Protein AF-A0A7S2NGR3-F1 (afdb_monomer_lite)

Organism: NCBI:txid1333877

Secondary structure (DSSP, 8-state):
-TTSS--BTTTEEEE-TTS-HHHHHHHHHHHHHTT--S-STT-EEEEESSHHHHHHHHHHHHHTT-GGG--EEEES--HHHHHHHHH-SSEEEEEE--HHHHHHHHHHHHHHHHHHSPPP-S-----PEEE-HHHHHHHHHHHHHHHHHTT-SS-----

pLDDT: mean 73.82, std 14.94, range [38.31, 95.31]

Sequence (159 aa):
ADEVFTRHGGHLTIISPAFAANEIAPGVRRFFESGGSFVDEEFVGLIVFNELPYVWAKTGAQEANAASKLRVVVFDTSEALVEDLASGPNVIALADPQLYMQGYFAVAMLLVQKNTGQRVQEDLNAGPKWLNQTDAQQAGAARHEACKTAGYPVCGFET

Foldseek 3Di:
DCVCFVPDDQEEGEGDPPDDLVCLLCVLLVCVVVVHFCPPPRYDAYEEEADPSLVSNCNSCVNNVNNLRAAYEYEDDDLVLLCCQQPNNHYFKYFFQQVVQVVVVVVVQVVCCVPPVDGDPDDDRRTGDMDGNVNSNVQRPPQVVVCVVVVHPDGGDDD

Structure (mmCIF, N/CA/C/O backbone):
data_AF-A0A7S2NGR3-F1
#
_entry.id   AF-A0A7S2NGR3-F1
#
loop_
_atom_site.group_PDB
_atom_site.id
_atom_site.type_symbol
_atom_site.label_atom_id
_atom_site.label_alt_id
_atom_site.label_comp_id
_atom_site.label_asym_id
_atom_site.label_entity_id
_atom_site.label_seq_id
_atom_site.pdbx_PDB_ins_code
_atom_site.Cartn_x
_atom_site.Cartn_y
_atom_site.Cartn_z
_atom_site.occupancy
_atom_site.B_iso_or_equiv
_atom_site.auth_seq_id
_atom_site.auth_comp_id
_atom_site.auth_asym_id
_atom_site.auth_atom_id
_atom_site.pdbx_PDB_model_num
ATOM 1 N N . ALA A 1 1 ? 17.868 -17.448 -2.520 1.00 40.88 1 ALA A N 1
ATOM 2 C CA . ALA A 1 1 ? 17.528 -16.594 -3.682 1.00 40.88 1 ALA A CA 1
ATOM 3 C C . ALA A 1 1 ? 16.208 -17.034 -4.311 1.00 40.88 1 ALA A C 1
ATOM 5 O O . ALA A 1 1 ? 15.362 -16.175 -4.513 1.00 40.88 1 ALA A O 1
ATOM 6 N N . ASP A 1 2 ? 16.003 -18.339 -4.526 1.00 39.69 2 ASP A N 1
ATOM 7 C CA . ASP A 1 2 ? 14.747 -18.895 -5.068 1.00 39.69 2 ASP A CA 1
ATOM 8 C C . ASP A 1 2 ? 13.548 -18.853 -4.098 1.00 39.69 2 ASP A C 1
ATOM 10 O O . ASP A 1 2 ? 12.413 -19.026 -4.520 1.00 39.69 2 ASP A O 1
ATOM 14 N N . GLU A 1 3 ? 13.770 -18.575 -2.809 1.00 45.88 3 GLU A N 1
ATOM 15 C CA . GLU A 1 3 ? 12.692 -18.441 -1.811 1.00 45.88 3 GLU A CA 1
ATOM 16 C C . GLU A 1 3 ? 12.097 -17.027 -1.720 1.00 45.88 3 GLU A C 1
ATOM 18 O O . GLU A 1 3 ? 10.974 -16.877 -1.247 1.00 45.88 3 GLU A O 1
ATOM 23 N N . VAL A 1 4 ? 12.810 -15.995 -2.202 1.00 48.81 4 VAL A N 1
ATOM 24 C CA . VAL A 1 4 ? 12.316 -14.596 -2.210 1.00 48.81 4 VAL A CA 1
ATOM 25 C C . VAL A 1 4 ? 11.141 -14.437 -3.175 1.00 48.81 4 VAL A C 1
ATOM 27 O O . VAL A 1 4 ? 10.297 -13.560 -3.012 1.00 48.81 4 VAL A O 1
ATOM 30 N N . PHE A 1 5 ? 11.081 -15.316 -4.175 1.00 52.44 5 PHE A N 1
ATOM 31 C CA . PHE A 1 5 ? 10.075 -15.323 -5.218 1.00 52.44 5 PHE A CA 1
ATOM 32 C C . PHE A 1 5 ? 9.495 -16.725 -5.343 1.00 52.44 5 PHE A C 1
ATOM 34 O O . PHE A 1 5 ? 9.997 -17.562 -6.091 1.00 52.44 5 PHE A O 1
ATOM 41 N N . THR A 1 6 ? 8.420 -17.000 -4.611 1.00 50.12 6 THR A N 1
ATOM 42 C CA . THR A 1 6 ? 7.702 -18.262 -4.784 1.00 50.12 6 THR A CA 1
ATOM 43 C C . THR A 1 6 ? 6.971 -18.221 -6.122 1.00 50.12 6 THR A C 1
ATOM 45 O O . THR A 1 6 ? 5.924 -17.592 -6.258 1.00 50.12 6 THR A O 1
ATOM 48 N N . ARG A 1 7 ? 7.545 -18.859 -7.146 1.00 43.19 7 ARG A N 1
ATOM 49 C CA . ARG A 1 7 ? 6.935 -18.949 -8.475 1.00 43.19 7 ARG A CA 1
ATOM 50 C C . ARG A 1 7 ? 5.816 -19.990 -8.444 1.00 43.19 7 ARG A C 1
ATOM 52 O O . ARG A 1 7 ? 6.020 -21.148 -8.799 1.00 43.19 7 ARG A O 1
ATOM 59 N N . HIS A 1 8 ? 4.626 -19.590 -8.010 1.00 46.97 8 HIS A N 1
ATOM 60 C CA . HIS A 1 8 ? 3.420 -20.376 -8.254 1.00 46.97 8 HIS A CA 1
ATOM 61 C C . HIS A 1 8 ? 3.067 -20.235 -9.732 1.00 46.97 8 HIS A C 1
ATOM 63 O O . HIS A 1 8 ? 3.024 -19.110 -10.223 1.00 46.97 8 HIS A O 1
ATOM 69 N N . GLY A 1 9 ? 2.899 -21.369 -10.426 1.00 38.47 9 GLY A N 1
ATOM 70 C CA . GLY A 1 9 ? 2.639 -21.474 -11.867 1.00 38.47 9 GLY A CA 1
ATOM 71 C C . GLY A 1 9 ? 2.106 -20.186 -12.495 1.00 38.47 9 GLY A C 1
ATOM 72 O O . GLY A 1 9 ? 0.975 -19.799 -12.236 1.00 38.47 9 GLY A O 1
ATOM 73 N N . GLY A 1 10 ? 2.968 -19.508 -13.253 1.00 38.31 10 GLY A N 1
ATOM 74 C CA . GLY A 1 10 ? 2.634 -18.373 -14.114 1.00 38.31 10 GLY A CA 1
ATOM 75 C C . GLY A 1 10 ? 2.437 -16.991 -13.481 1.00 38.31 10 GLY A C 1
ATOM 76 O O . GLY A 1 10 ? 2.757 -16.026 -14.161 1.00 38.31 10 GLY A O 1
ATOM 77 N N . HIS A 1 11 ? 1.948 -16.834 -12.245 1.00 53.94 11 HIS A N 1
ATOM 78 C CA . HIS A 1 11 ? 1.054 -15.676 -12.057 1.00 53.94 11 HIS A CA 1
ATOM 79 C C . HIS A 1 11 ? 1.253 -14.746 -10.858 1.00 53.94 11 HIS A C 1
ATOM 81 O O . HIS A 1 11 ? 0.652 -13.684 -10.891 1.00 53.94 11 HIS A O 1
ATOM 87 N N . LEU A 1 12 ? 2.045 -15.037 -9.823 1.00 47.91 12 LEU A N 1
ATOM 88 C CA . LEU A 1 12 ? 2.134 -14.117 -8.677 1.00 47.91 12 LEU A CA 1
ATOM 89 C C . LEU A 1 12 ? 3.456 -14.247 -7.931 1.00 47.91 12 LEU A C 1
ATOM 91 O O . LEU A 1 12 ? 3.834 -15.343 -7.519 1.00 47.91 12 LEU A O 1
ATOM 95 N N . THR A 1 13 ? 4.113 -13.113 -7.704 1.00 60.62 13 THR A N 1
ATOM 96 C CA . THR A 1 13 ? 5.328 -13.033 -6.896 1.00 60.62 13 THR A CA 1
ATOM 97 C C . THR A 1 13 ? 5.024 -12.260 -5.617 1.00 60.62 13 THR A C 1
ATOM 99 O O . THR A 1 13 ? 4.687 -11.078 -5.659 1.00 60.62 13 THR A O 1
ATOM 102 N N . ILE A 1 14 ? 5.139 -12.928 -4.472 1.00 56.44 14 ILE A N 1
ATOM 103 C CA . ILE A 1 14 ? 4.936 -12.323 -3.153 1.00 56.44 14 ILE A CA 1
ATOM 104 C C . ILE A 1 14 ? 6.308 -12.068 -2.534 1.00 56.44 14 ILE A C 1
ATOM 106 O O . ILE A 1 14 ? 7.072 -13.012 -2.345 1.00 56.44 14 ILE A O 1
ATOM 110 N N . ILE A 1 15 ? 6.608 -10.817 -2.182 1.00 62.16 15 ILE A N 1
ATOM 111 C CA . ILE A 1 15 ? 7.786 -10.505 -1.367 1.00 62.16 15 ILE A CA 1
ATOM 112 C C . ILE A 1 15 ? 7.344 -10.426 0.084 1.00 62.16 15 ILE A C 1
ATOM 114 O O . ILE A 1 15 ? 6.689 -9.469 0.494 1.00 62.16 15 ILE A O 1
ATOM 118 N N . SER A 1 16 ? 7.712 -11.439 0.865 1.00 55.97 16 SER A N 1
ATOM 119 C CA . SER A 1 16 ? 7.491 -11.442 2.310 1.00 55.97 16 SER A CA 1
ATOM 120 C C . SER A 1 16 ? 8.273 -10.306 2.991 1.00 55.97 16 SER A C 1
ATOM 122 O O . SER A 1 16 ? 9.434 -10.073 2.643 1.00 55.97 16 SER A O 1
ATOM 124 N N . PRO A 1 17 ? 7.706 -9.650 4.020 1.00 55.28 17 PRO A N 1
ATOM 125 C CA . PRO A 1 17 ? 8.410 -8.651 4.824 1.00 55.28 17 PRO A CA 1
ATOM 126 C C . PRO A 1 17 ? 9.538 -9.267 5.669 1.00 55.28 17 PRO A C 1
ATOM 128 O O . PRO A 1 17 ? 10.309 -8.538 6.285 1.00 55.28 17 PRO A O 1
ATOM 131 N N . ALA A 1 18 ? 9.652 -10.601 5.704 1.00 57.22 18 ALA A N 1
ATOM 132 C CA . ALA A 1 18 ? 10.764 -11.304 6.338 1.00 57.22 18 ALA A CA 1
ATOM 133 C C . ALA A 1 18 ? 12.093 -11.157 5.572 1.00 57.22 18 ALA A C 1
ATOM 135 O O . ALA A 1 18 ? 13.146 -11.463 6.131 1.00 57.22 18 ALA A O 1
ATOM 136 N N . PHE A 1 19 ? 12.063 -10.702 4.315 1.00 62.28 19 PHE A N 1
ATOM 137 C CA . PHE A 1 19 ? 13.271 -10.507 3.520 1.00 62.28 19 PHE A CA 1
ATOM 138 C C . PHE A 1 19 ? 13.865 -9.118 3.758 1.00 62.28 19 PHE A C 1
ATOM 140 O O . PHE A 1 19 ? 13.177 -8.100 3.707 1.00 62.28 19 PHE A O 1
ATOM 147 N N . ALA A 1 20 ? 15.169 -9.077 4.013 1.00 64.31 20 ALA A N 1
ATOM 148 C CA . ALA A 1 20 ? 15.899 -7.836 4.218 1.00 64.31 20 ALA A CA 1
ATOM 149 C C . ALA A 1 20 ? 16.264 -7.152 2.881 1.00 64.31 20 ALA A C 1
ATOM 151 O O . ALA A 1 20 ? 16.238 -7.754 1.802 1.00 64.31 20 ALA A O 1
ATOM 152 N N . ALA A 1 21 ? 16.636 -5.869 2.954 1.00 63.69 21 ALA A N 1
ATOM 153 C CA . ALA A 1 21 ? 16.981 -5.031 1.797 1.00 63.69 21 ALA A CA 1
ATOM 154 C C . ALA A 1 21 ? 18.030 -5.656 0.866 1.00 63.69 21 ALA A C 1
ATOM 156 O O . ALA A 1 21 ? 17.954 -5.528 -0.357 1.00 63.69 21 ALA A O 1
ATOM 157 N N . ASN A 1 22 ? 19.000 -6.356 1.459 1.00 73.56 22 ASN A N 1
ATOM 158 C CA . ASN A 1 22 ? 20.092 -7.045 0.775 1.00 73.56 22 ASN A CA 1
ATOM 159 C C . ASN A 1 22 ? 19.632 -8.245 -0.071 1.00 73.56 22 ASN A C 1
ATOM 161 O O . ASN A 1 22 ? 20.443 -8.808 -0.804 1.00 73.56 22 ASN A O 1
ATOM 165 N N . GLU A 1 23 ? 18.359 -8.630 -0.001 1.00 78.44 23 GLU A N 1
ATOM 166 C CA . GLU A 1 23 ? 17.799 -9.754 -0.752 1.00 78.44 23 GLU A CA 1
ATOM 167 C C . GLU A 1 23 ? 16.783 -9.301 -1.804 1.00 78.44 23 GLU A C 1
ATOM 169 O O . GLU A 1 23 ? 16.805 -9.803 -2.932 1.00 78.44 23 GLU A O 1
ATOM 174 N N . ILE A 1 24 ? 15.953 -8.305 -1.474 1.00 77.19 24 ILE A N 1
ATOM 175 C CA . ILE A 1 24 ? 14.853 -7.845 -2.331 1.00 77.19 24 ILE A CA 1
ATOM 176 C C . ILE A 1 24 ? 15.355 -7.087 -3.561 1.00 77.19 24 ILE A C 1
ATOM 178 O O . ILE A 1 24 ? 15.051 -7.493 -4.683 1.00 77.19 24 ILE A O 1
ATOM 182 N N . ALA A 1 25 ? 16.152 -6.027 -3.387 1.00 81.75 25 ALA A N 1
ATOM 183 C CA . ALA A 1 25 ? 16.617 -5.231 -4.527 1.00 81.75 25 ALA A CA 1
ATOM 184 C C . ALA A 1 25 ? 17.472 -6.065 -5.508 1.00 81.75 25 ALA A C 1
ATOM 186 O O . ALA A 1 25 ? 17.152 -6.086 -6.701 1.00 81.75 25 ALA A O 1
ATOM 187 N N . PRO A 1 26 ? 18.469 -6.859 -5.053 1.00 82.75 26 PRO A N 1
ATOM 188 C CA . PRO A 1 26 ? 19.220 -7.737 -5.951 1.00 82.75 26 PRO A CA 1
ATOM 189 C C . PRO A 1 26 ? 18.358 -8.831 -6.590 1.00 82.75 26 PRO A C 1
ATOM 191 O O . PRO A 1 26 ? 18.627 -9.247 -7.716 1.00 82.75 26 PRO A O 1
ATOM 194 N N . GLY A 1 27 ? 17.335 -9.320 -5.882 1.00 79.94 27 GLY A N 1
ATOM 195 C CA . GLY A 1 27 ? 16.371 -10.276 -6.417 1.00 79.94 27 GLY A CA 1
ATOM 196 C C . GLY A 1 27 ? 15.577 -9.695 -7.585 1.00 79.94 27 GLY A C 1
ATOM 197 O O . GLY A 1 27 ? 15.556 -10.290 -8.663 1.00 79.94 27 GLY A O 1
ATOM 198 N N . VAL A 1 28 ? 14.970 -8.523 -7.386 1.00 78.75 28 VAL A N 1
ATOM 199 C CA . VAL A 1 28 ? 14.161 -7.854 -8.414 1.00 78.75 28 VAL A CA 1
ATOM 200 C C . VAL A 1 28 ? 15.024 -7.464 -9.609 1.00 78.75 28 VAL A C 1
ATOM 202 O O . VAL A 1 28 ? 14.610 -7.666 -10.750 1.00 78.75 28 VAL A O 1
ATOM 205 N N . ARG A 1 29 ? 16.257 -7.000 -9.371 1.00 82.38 29 ARG A N 1
ATOM 206 C CA . ARG A 1 29 ? 17.206 -6.717 -10.449 1.00 82.38 29 ARG A CA 1
ATOM 207 C C . ARG A 1 29 ? 17.461 -7.950 -11.316 1.00 82.38 29 ARG A C 1
ATOM 209 O O . ARG A 1 29 ? 17.250 -7.895 -12.524 1.00 82.38 29 ARG A O 1
ATOM 216 N N . ARG A 1 30 ? 17.839 -9.081 -10.702 1.00 80.06 30 ARG A N 1
ATOM 217 C CA . ARG A 1 30 ? 18.102 -10.339 -11.425 1.00 80.06 30 ARG A CA 1
ATOM 218 C C . ARG A 1 30 ? 16.888 -10.831 -12.211 1.00 80.06 30 ARG A C 1
ATOM 220 O O . ARG A 1 30 ? 17.054 -11.328 -13.321 1.00 80.06 30 ARG A O 1
ATOM 227 N N . PHE A 1 31 ? 15.680 -10.691 -11.658 1.00 79.06 31 PHE A N 1
ATOM 228 C CA . PHE A 1 31 ? 14.443 -11.046 -12.357 1.00 79.06 31 PHE A CA 1
ATOM 229 C C . PHE A 1 31 ? 14.329 -10.296 -13.690 1.00 79.06 31 PHE A C 1
ATOM 231 O O . PHE A 1 31 ? 14.174 -10.921 -14.740 1.00 79.06 31 PHE A O 1
ATOM 238 N N . PHE A 1 32 ? 14.487 -8.973 -13.671 1.00 79.19 32 PHE A N 1
ATOM 239 C CA . PHE A 1 32 ? 14.413 -8.163 -14.885 1.00 79.19 32 PHE A CA 1
ATOM 240 C C . PHE A 1 32 ? 15.604 -8.374 -15.831 1.00 79.19 32 PHE A C 1
ATOM 242 O O . PHE A 1 32 ? 15.399 -8.463 -17.040 1.00 79.19 32 PHE A O 1
ATOM 249 N N . GLU A 1 33 ? 16.827 -8.522 -15.311 1.00 79.94 33 GLU A N 1
ATOM 250 C CA . GLU A 1 33 ? 18.022 -8.84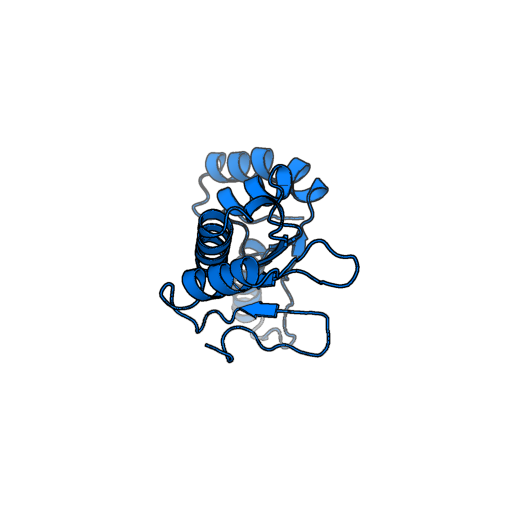4 -16.113 1.00 79.94 33 GLU A CA 1
ATOM 251 C C . GLU A 1 33 ? 17.880 -10.188 -16.848 1.00 79.94 33 GLU A C 1
ATOM 253 O O . GLU A 1 33 ? 18.393 -10.346 -17.954 1.00 79.94 33 GLU A O 1
ATOM 258 N N . SER A 1 34 ? 17.135 -11.142 -16.276 1.00 77.62 34 SER A N 1
ATOM 259 C CA . SER A 1 34 ? 16.830 -12.435 -16.907 1.00 77.62 34 SER A CA 1
ATOM 260 C C . SER A 1 34 ? 15.733 -12.379 -17.982 1.00 77.62 34 SER A C 1
ATOM 262 O O . SER A 1 34 ? 15.348 -13.415 -18.521 1.00 77.62 34 SER A O 1
ATOM 264 N N . GLY A 1 35 ? 15.224 -11.184 -18.304 1.00 73.31 35 GLY A N 1
ATOM 265 C CA . GLY A 1 35 ? 14.128 -10.991 -19.255 1.00 73.31 35 GLY A CA 1
ATOM 266 C C . GLY A 1 35 ? 12.733 -11.083 -18.632 1.00 73.31 35 GLY A C 1
ATOM 267 O O . GLY A 1 35 ? 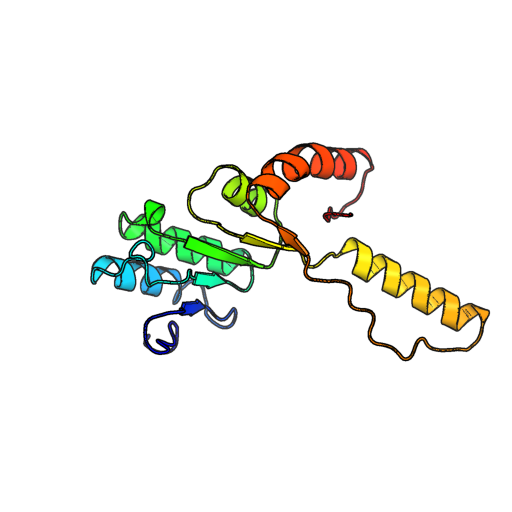11.750 -11.128 -19.367 1.00 73.31 35 GLY A O 1
ATOM 268 N N . GLY A 1 36 ? 12.627 -11.093 -17.299 1.00 70.62 36 GLY A N 1
ATOM 269 C CA . GLY A 1 36 ? 11.346 -11.024 -16.603 1.00 70.62 36 GLY A CA 1
ATOM 270 C C . GLY A 1 36 ? 10.566 -9.757 -16.967 1.00 70.62 36 GLY A C 1
ATOM 271 O O . GLY A 1 36 ? 11.132 -8.677 -17.152 1.00 70.62 36 GLY A O 1
ATOM 272 N N . SER A 1 37 ? 9.249 -9.884 -17.069 1.00 65.25 37 SER A N 1
ATOM 273 C CA . SER A 1 37 ? 8.325 -8.789 -17.358 1.00 65.25 37 SER A CA 1
ATOM 274 C C . SER A 1 37 ? 7.094 -8.948 -16.477 1.00 65.25 37 SER A C 1
ATOM 276 O O . SER A 1 37 ? 6.590 -10.059 -16.338 1.00 65.25 37 SER A O 1
ATOM 278 N N . PHE A 1 38 ? 6.607 -7.844 -15.902 1.00 63.72 38 PHE A N 1
ATOM 279 C CA . PHE A 1 38 ? 5.290 -7.802 -15.251 1.00 63.72 38 PHE A CA 1
ATOM 280 C C . PHE A 1 38 ? 4.221 -7.154 -16.154 1.00 63.72 38 PHE A C 1
ATOM 282 O O . PHE A 1 38 ? 3.199 -6.689 -15.662 1.00 63.72 38 PHE A O 1
ATOM 289 N N . VAL A 1 39 ? 4.499 -7.028 -17.460 1.00 54.38 39 VAL A N 1
ATOM 290 C CA . VAL A 1 39 ? 3.672 -6.279 -18.431 1.00 54.38 39 VAL A CA 1
ATOM 291 C C . VAL A 1 39 ? 3.010 -7.195 -19.466 1.00 54.38 39 VAL A C 1
ATOM 293 O O . VAL A 1 39 ? 2.077 -6.767 -20.137 1.00 54.38 39 VAL A O 1
ATOM 296 N N . ASP A 1 40 ? 3.454 -8.447 -19.587 1.00 48.16 40 ASP A N 1
ATOM 297 C CA . ASP A 1 40 ? 2.774 -9.424 -20.440 1.00 48.16 40 ASP A CA 1
ATOM 298 C C . ASP A 1 40 ? 1.487 -9.882 -19.739 1.00 48.16 40 ASP A C 1
ATOM 300 O O . ASP A 1 40 ? 1.499 -10.062 -18.520 1.00 48.16 40 ASP A O 1
ATOM 304 N N . GLU A 1 41 ? 0.394 -10.039 -20.498 1.00 43.25 41 GLU A N 1
ATOM 305 C CA . GLU A 1 41 ? -1.016 -10.201 -20.060 1.00 43.25 41 GLU A CA 1
ATOM 306 C C . GLU A 1 41 ? -1.285 -11.325 -19.035 1.00 43.25 41 GLU A C 1
ATOM 308 O O . GLU A 1 41 ? -2.401 -11.480 -18.541 1.00 43.25 41 GLU A O 1
ATOM 313 N N . GLU A 1 42 ? -0.260 -12.088 -18.675 1.00 42.88 42 GLU A N 1
ATOM 314 C CA . GLU A 1 42 ? -0.300 -13.184 -17.723 1.00 42.88 42 GLU A CA 1
ATOM 315 C C . GLU A 1 42 ? 0.379 -12.872 -16.379 1.00 42.88 42 GLU A C 1
ATOM 317 O O . GLU A 1 42 ? 0.185 -13.626 -15.435 1.00 42.88 42 GLU A O 1
ATOM 322 N N . PHE A 1 43 ? 1.139 -11.790 -16.198 1.00 45.62 43 PHE A N 1
ATOM 323 C CA . PHE A 1 43 ? 1.826 -11.565 -14.917 1.00 45.62 43 PHE A CA 1
ATOM 324 C C . PHE A 1 43 ? 1.032 -10.642 -13.979 1.00 45.62 43 PHE A C 1
ATOM 326 O O . PHE A 1 43 ? 0.923 -9.438 -14.208 1.00 45.62 43 PHE A O 1
ATOM 333 N N . VAL A 1 44 ? 0.504 -11.195 -12.880 1.00 49.31 44 VAL A N 1
ATOM 334 C CA . VAL A 1 44 ? -0.142 -10.414 -11.815 1.00 49.31 44 VAL A CA 1
ATOM 335 C C . VAL A 1 44 ? 0.955 -9.882 -10.889 1.00 49.31 44 VAL A C 1
ATOM 337 O O . VAL A 1 44 ? 1.888 -10.599 -10.531 1.00 49.31 44 VAL A O 1
ATOM 340 N N . GLY A 1 45 ? 0.891 -8.584 -10.594 1.00 57.88 45 GLY A N 1
ATOM 341 C CA . GLY A 1 45 ? 1.965 -7.791 -9.995 1.00 57.88 45 GLY A CA 1
ATOM 342 C C . GLY A 1 45 ? 2.573 -8.312 -8.686 1.00 57.88 45 GLY A C 1
ATOM 343 O O . GLY A 1 45 ? 2.116 -9.259 -8.056 1.00 57.88 45 GLY A O 1
ATOM 344 N N . LEU A 1 46 ? 3.640 -7.644 -8.260 1.00 66.06 46 LEU A N 1
ATOM 345 C CA . LEU A 1 46 ? 4.331 -7.914 -7.004 1.00 66.06 46 LEU A CA 1
ATOM 346 C C . LEU A 1 46 ? 3.443 -7.517 -5.816 1.00 66.06 46 LEU A C 1
ATOM 348 O O . LEU A 1 46 ? 3.095 -6.342 -5.691 1.00 66.06 46 LEU A O 1
ATOM 352 N N . ILE A 1 47 ? 3.101 -8.450 -4.925 1.00 63.91 47 ILE A N 1
ATOM 353 C CA . ILE A 1 47 ? 2.459 -8.089 -3.650 1.00 63.91 47 ILE A CA 1
ATOM 354 C C . ILE A 1 47 ? 3.546 -7.820 -2.621 1.00 63.91 47 ILE A C 1
ATOM 356 O O . ILE A 1 47 ? 4.417 -8.662 -2.379 1.00 63.91 47 ILE A O 1
ATOM 360 N N . VAL A 1 48 ? 3.471 -6.641 -2.016 1.00 67.50 48 VAL A N 1
ATOM 361 C CA . VAL A 1 48 ? 4.462 -6.131 -1.084 1.00 67.50 48 VAL A CA 1
ATOM 362 C C . VAL A 1 48 ? 3.772 -5.707 0.210 1.00 67.50 48 VAL A C 1
ATOM 364 O O . VAL A 1 48 ? 2.901 -4.844 0.207 1.00 67.50 48 VAL A O 1
ATOM 367 N N . PHE A 1 49 ? 4.144 -6.327 1.329 1.00 66.19 49 PHE A N 1
ATOM 368 C CA . PHE A 1 49 ? 3.416 -6.201 2.600 1.00 66.19 49 PHE A CA 1
ATOM 369 C C . PHE A 1 49 ? 3.601 -4.871 3.345 1.00 66.19 49 PHE A C 1
ATOM 371 O O . PHE A 1 49 ? 2.982 -4.699 4.390 1.00 66.19 49 PHE A O 1
ATOM 378 N N . ASN A 1 50 ? 4.451 -3.965 2.860 1.00 74.06 50 ASN A N 1
ATOM 379 C CA . ASN A 1 50 ? 4.702 -2.649 3.452 1.00 74.06 50 ASN A CA 1
ATOM 380 C C . ASN A 1 50 ? 5.573 -1.777 2.529 1.00 74.06 50 ASN A C 1
ATOM 382 O O . ASN A 1 50 ? 6.135 -2.241 1.532 1.00 74.06 50 ASN A O 1
ATOM 386 N N . GLU A 1 51 ? 5.717 -0.501 2.887 1.00 80.00 51 GLU A N 1
ATOM 387 C CA . GLU A 1 51 ? 6.442 0.503 2.097 1.00 80.00 51 GLU A CA 1
ATOM 388 C C . GLU A 1 51 ? 7.925 0.160 1.847 1.00 80.00 51 GLU A C 1
ATOM 390 O O . GLU A 1 51 ? 8.425 0.326 0.733 1.00 80.00 51 GLU A O 1
ATOM 395 N N . LEU A 1 52 ? 8.647 -0.350 2.852 1.00 82.81 52 LEU A N 1
ATOM 396 C CA . LEU A 1 52 ? 10.099 -0.576 2.755 1.00 82.81 52 LEU A CA 1
ATOM 397 C C . LEU A 1 52 ? 10.494 -1.598 1.665 1.00 82.81 52 LEU A C 1
ATOM 399 O O . LEU A 1 52 ? 11.313 -1.268 0.804 1.00 82.81 52 LEU A O 1
ATOM 403 N N . PRO A 1 53 ? 9.911 -2.807 1.619 1.00 83.19 53 PRO A N 1
ATOM 404 C CA . PRO A 1 53 ? 10.118 -3.739 0.518 1.00 83.19 53 PRO A CA 1
ATOM 405 C C . PRO A 1 53 ? 9.699 -3.194 -0.849 1.00 83.19 53 PRO A C 1
ATOM 407 O O . PRO A 1 53 ? 10.301 -3.582 -1.851 1.00 83.19 53 PRO A O 1
ATOM 410 N N . TYR A 1 54 ? 8.7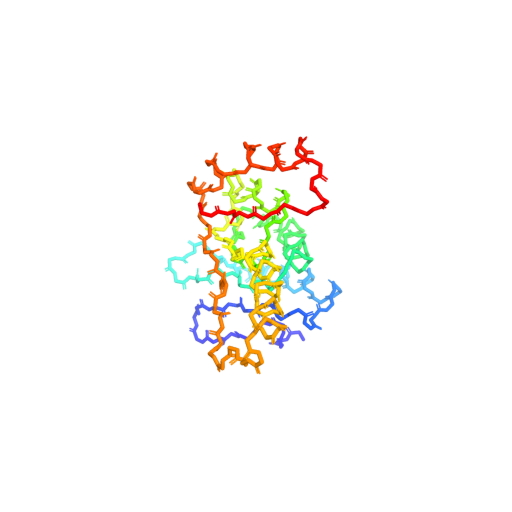34 -2.269 -0.919 1.00 85.56 54 TYR A N 1
ATOM 411 C CA . TYR A 1 54 ? 8.361 -1.633 -2.185 1.00 85.56 54 TYR A CA 1
ATOM 412 C C . TYR A 1 54 ? 9.481 -0.711 -2.663 1.00 85.56 54 TYR A C 1
ATOM 414 O O . TYR A 1 54 ? 9.876 -0.789 -3.827 1.00 85.56 54 TYR A O 1
ATOM 422 N N . VAL A 1 55 ? 10.047 0.097 -1.760 1.00 86.81 55 VAL A N 1
ATOM 423 C CA . VAL A 1 55 ? 11.207 0.944 -2.063 1.00 86.81 55 VAL A CA 1
ATOM 424 C C . VAL A 1 55 ? 12.346 0.092 -2.619 1.00 86.81 55 VAL A C 1
ATOM 426 O O . VAL A 1 55 ? 12.893 0.413 -3.672 1.00 86.81 55 VAL A O 1
ATOM 429 N N . TRP A 1 56 ? 12.658 -1.040 -1.987 1.00 86.12 56 TRP A N 1
ATOM 430 C CA . TRP A 1 56 ? 13.725 -1.930 -2.457 1.00 86.12 56 TRP A CA 1
ATOM 431 C C . TRP A 1 56 ? 13.398 -2.609 -3.790 1.00 86.12 56 TRP A C 1
ATOM 433 O O . TRP A 1 56 ? 14.277 -2.739 -4.643 1.00 86.12 56 TRP A O 1
ATOM 443 N N . ALA A 1 57 ? 12.145 -3.008 -4.013 1.00 84.38 57 ALA A N 1
ATOM 444 C CA . ALA A 1 57 ? 11.715 -3.549 -5.298 1.00 84.38 57 ALA A CA 1
ATOM 445 C C . ALA A 1 57 ? 11.838 -2.504 -6.417 1.00 84.38 57 ALA A C 1
ATOM 447 O O . ALA A 1 57 ? 12.348 -2.807 -7.498 1.00 84.38 57 ALA A O 1
ATOM 448 N N . LYS A 1 58 ? 11.447 -1.253 -6.145 1.00 86.75 58 LYS A N 1
ATOM 449 C CA . LYS A 1 58 ? 11.618 -0.123 -7.064 1.00 86.75 58 LYS A CA 1
ATOM 450 C C . LYS A 1 58 ? 13.093 0.136 -7.356 1.00 86.75 58 LYS A C 1
ATOM 452 O O . LYS A 1 58 ? 13.439 0.271 -8.527 1.00 86.75 58 LYS A O 1
ATOM 457 N N . THR A 1 59 ? 13.966 0.106 -6.346 1.00 88.75 59 THR A N 1
ATOM 458 C CA . THR A 1 59 ? 15.424 0.206 -6.532 1.00 88.75 59 THR A CA 1
ATOM 459 C C . THR A 1 59 ? 15.954 -0.900 -7.444 1.00 88.75 59 THR A C 1
ATOM 461 O O . THR A 1 59 ? 16.614 -0.602 -8.434 1.00 88.75 59 THR A O 1
ATOM 464 N N . GLY A 1 60 ? 15.617 -2.167 -7.185 1.00 85.31 60 GLY A N 1
ATOM 465 C CA . GLY A 1 60 ? 16.054 -3.282 -8.033 1.00 85.31 60 GLY A CA 1
ATOM 466 C C . GLY A 1 60 ? 15.565 -3.162 -9.481 1.00 85.31 60 GLY A C 1
ATOM 467 O O . GLY A 1 60 ? 16.313 -3.430 -10.422 1.00 85.31 60 GLY A O 1
ATOM 468 N N . ALA A 1 61 ? 14.328 -2.698 -9.679 1.00 85.56 61 ALA A N 1
ATOM 469 C CA . ALA A 1 61 ? 13.777 -2.440 -11.007 1.00 85.56 61 ALA A CA 1
ATOM 470 C C . ALA A 1 61 ? 14.488 -1.275 -11.718 1.00 85.56 61 ALA A C 1
ATOM 472 O O . ALA A 1 61 ? 14.732 -1.344 -12.922 1.00 85.56 61 ALA A O 1
ATOM 473 N N . GLN A 1 62 ? 14.833 -0.209 -10.991 1.00 89.44 62 GLN A N 1
ATOM 474 C CA . GLN A 1 62 ? 15.599 0.926 -11.512 1.00 89.44 62 GLN A CA 1
ATOM 475 C C . GLN A 1 62 ? 17.016 0.511 -11.917 1.00 89.44 62 GLN A C 1
ATOM 477 O O . GLN A 1 62 ? 17.441 0.847 -13.019 1.00 89.44 62 GLN A O 1
ATOM 482 N N . GLU A 1 63 ? 17.711 -0.270 -11.084 1.00 89.81 63 GLU A N 1
ATOM 483 C CA . GLU A 1 63 ? 19.043 -0.808 -11.398 1.00 89.81 63 GLU A CA 1
ATOM 484 C C . GLU A 1 63 ? 19.038 -1.671 -12.672 1.00 89.81 63 GLU A C 1
ATOM 486 O O . GLU A 1 63 ? 20.011 -1.664 -13.422 1.00 89.81 63 GLU A O 1
ATOM 491 N N . ALA A 1 64 ? 17.929 -2.360 -12.957 1.00 84.31 64 ALA A N 1
ATOM 492 C CA . ALA A 1 64 ? 17.738 -3.141 -14.181 1.00 84.31 64 ALA A CA 1
ATOM 493 C C . ALA A 1 64 ? 17.212 -2.328 -15.385 1.00 84.31 64 ALA A C 1
ATOM 495 O O . ALA A 1 64 ? 16.880 -2.914 -16.415 1.00 84.31 64 ALA A O 1
ATOM 496 N N . ASN A 1 65 ? 17.077 -0.999 -15.278 1.00 89.00 65 ASN A N 1
ATOM 497 C CA . ASN A 1 65 ? 16.411 -0.144 -16.277 1.00 89.00 65 ASN A CA 1
ATOM 498 C C . ASN A 1 65 ? 14.984 -0.613 -16.640 1.00 89.00 65 ASN A C 1
ATOM 500 O O . ASN A 1 65 ? 14.504 -0.422 -17.757 1.00 89.00 65 ASN A O 1
ATOM 504 N N . ALA A 1 66 ? 14.291 -1.232 -15.685 1.00 84.31 66 ALA A N 1
ATOM 505 C CA . ALA A 1 66 ? 12.980 -1.849 -15.852 1.00 84.31 66 ALA A CA 1
ATOM 506 C C . ALA A 1 66 ? 11.919 -1.249 -14.918 1.00 84.31 66 ALA A C 1
ATOM 508 O O . ALA A 1 66 ? 10.845 -1.825 -14.751 1.00 84.31 66 ALA A O 1
ATOM 509 N N . ALA A 1 67 ? 12.181 -0.074 -14.333 1.00 84.25 67 ALA A N 1
ATOM 510 C CA . ALA A 1 67 ? 11.245 0.602 -13.439 1.00 84.25 67 ALA A CA 1
ATOM 511 C C . ALA A 1 67 ? 9.850 0.734 -14.065 1.00 84.25 67 ALA A C 1
ATOM 513 O O . ALA A 1 67 ? 8.873 0.380 -13.429 1.00 84.25 67 ALA A O 1
ATOM 514 N N . SER A 1 68 ? 9.724 1.122 -15.337 1.00 82.75 68 SER A N 1
ATOM 515 C CA . SER A 1 68 ? 8.421 1.248 -16.017 1.00 82.75 68 SER A CA 1
ATOM 516 C C . SER A 1 68 ? 7.638 -0.063 -16.163 1.00 82.75 68 SER A C 1
ATOM 518 O O . SER A 1 68 ? 6.437 -0.025 -16.435 1.00 82.75 68 SER A O 1
ATOM 520 N N . LYS A 1 69 ? 8.294 -1.213 -15.975 1.00 78.75 69 LYS A N 1
ATOM 521 C CA . LYS A 1 69 ? 7.701 -2.552 -16.045 1.00 78.75 69 LYS A CA 1
ATOM 522 C C . LYS A 1 69 ? 7.278 -3.090 -14.685 1.00 78.75 69 LYS A C 1
ATOM 524 O O . LYS A 1 69 ? 6.644 -4.132 -14.641 1.00 78.75 69 LYS A O 1
ATOM 529 N N . LEU A 1 70 ? 7.639 -2.432 -13.587 1.00 82.75 70 LEU A N 1
ATOM 530 C CA . LEU A 1 70 ? 7.234 -2.852 -12.253 1.00 82.75 70 LEU A CA 1
ATOM 531 C C . LEU A 1 70 ? 5.754 -2.505 -12.035 1.00 82.75 70 LEU A C 1
ATOM 533 O O . LEU A 1 70 ? 5.346 -1.372 -12.297 1.00 82.75 70 LEU A O 1
ATOM 537 N N . ARG A 1 71 ? 4.969 -3.476 -11.561 1.00 82.31 71 ARG A N 1
ATOM 538 C CA . ARG A 1 71 ? 3.568 -3.322 -11.145 1.00 82.31 71 ARG A CA 1
ATOM 539 C C . ARG A 1 71 ? 3.410 -3.955 -9.773 1.00 82.31 71 ARG A C 1
ATOM 541 O O . ARG A 1 71 ? 3.725 -5.136 -9.625 1.00 82.31 71 ARG A O 1
ATOM 548 N N . VAL A 1 72 ? 2.971 -3.186 -8.783 1.00 83.75 72 VAL A N 1
ATOM 549 C CA . VAL A 1 72 ? 2.912 -3.632 -7.389 1.00 83.75 72 VAL A CA 1
ATOM 550 C C . VAL A 1 72 ? 1.575 -3.321 -6.728 1.00 83.75 72 VAL A C 1
ATOM 552 O O . VAL A 1 72 ? 0.965 -2.280 -6.974 1.00 83.75 72 VAL A O 1
ATOM 555 N N . VAL A 1 73 ? 1.162 -4.215 -5.838 1.00 85.38 73 VAL A N 1
ATOM 556 C CA . VAL A 1 73 ? 0.147 -3.950 -4.819 1.00 85.38 73 VAL A CA 1
ATOM 557 C C . VAL A 1 73 ? 0.880 -3.807 -3.493 1.00 85.38 73 VAL A C 1
ATOM 559 O O . VAL A 1 73 ? 1.645 -4.702 -3.127 1.00 85.38 73 VAL A O 1
ATOM 562 N N . VAL A 1 74 ? 0.671 -2.696 -2.789 1.00 86.31 74 VAL A N 1
ATOM 563 C CA . VAL A 1 74 ? 1.384 -2.404 -1.535 1.00 86.31 74 VAL A CA 1
ATOM 564 C C . VAL A 1 74 ? 0.387 -2.254 -0.392 1.00 86.31 74 VAL A C 1
ATOM 566 O O . VAL A 1 74 ? -0.695 -1.703 -0.571 1.00 86.31 74 VAL A O 1
ATOM 569 N N . PHE A 1 75 ? 0.729 -2.763 0.782 1.00 84.12 75 PHE A N 1
ATOM 570 C CA . PHE A 1 75 ? 0.028 -2.423 2.019 1.00 84.12 75 PHE A CA 1
ATOM 571 C C . PHE A 1 75 ? 0.634 -1.147 2.608 1.00 84.12 75 PHE A C 1
ATOM 573 O O . PHE A 1 75 ? 1.824 -0.907 2.431 1.00 84.12 75 PHE A O 1
ATOM 580 N N . ASP A 1 76 ? -0.177 -0.372 3.325 1.00 83.25 76 ASP A N 1
ATOM 581 C CA . ASP A 1 76 ? 0.110 0.992 3.794 1.00 83.25 76 ASP A CA 1
ATOM 582 C C . ASP A 1 76 ? -0.230 2.080 2.770 1.00 83.25 76 ASP A C 1
ATOM 584 O O . ASP A 1 76 ? -0.428 1.846 1.578 1.00 83.25 76 ASP A O 1
ATOM 588 N N . THR A 1 77 ? -0.331 3.308 3.271 1.00 82.31 77 THR A N 1
ATOM 589 C CA . THR A 1 77 ? -0.719 4.485 2.493 1.00 82.31 77 THR A CA 1
ATOM 590 C C . THR A 1 77 ? 0.081 5.711 2.916 1.00 82.31 77 THR A C 1
ATOM 592 O O . THR A 1 77 ? -0.479 6.736 3.314 1.00 82.31 77 THR A O 1
ATOM 595 N N . SER A 1 78 ? 1.409 5.596 2.886 1.00 82.19 78 SER A N 1
ATOM 596 C CA . SER A 1 78 ? 2.282 6.760 3.042 1.00 82.19 78 SER A CA 1
ATOM 597 C C . SER A 1 78 ? 2.023 7.781 1.926 1.00 82.19 78 SER A C 1
ATOM 599 O O . SER A 1 78 ? 1.504 7.441 0.861 1.00 82.19 78 SER A O 1
ATOM 601 N N . GLU A 1 79 ? 2.407 9.038 2.152 1.00 80.69 79 GLU A N 1
ATOM 602 C CA . GLU A 1 79 ? 2.289 10.106 1.147 1.00 80.69 79 GLU A CA 1
ATOM 603 C C . GLU A 1 79 ? 2.967 9.700 -0.175 1.00 80.69 79 GLU A C 1
ATOM 605 O O . GLU A 1 79 ? 2.346 9.768 -1.233 1.00 80.69 79 GLU A O 1
ATOM 610 N N . ALA A 1 80 ? 4.173 9.126 -0.102 1.00 83.50 80 ALA A N 1
ATOM 611 C CA . ALA A 1 80 ? 4.919 8.657 -1.269 1.00 83.50 80 ALA A CA 1
ATOM 612 C C . ALA A 1 80 ? 4.219 7.512 -2.025 1.00 83.50 80 ALA A C 1
ATOM 614 O O . ALA A 1 80 ? 4.224 7.488 -3.257 1.00 83.50 80 ALA A O 1
ATOM 615 N N . LEU A 1 81 ? 3.604 6.562 -1.310 1.00 85.94 81 LEU A N 1
ATOM 616 C CA . LEU A 1 81 ? 2.842 5.474 -1.929 1.00 85.94 81 LEU A CA 1
ATOM 617 C C . LEU A 1 81 ? 1.590 5.996 -2.636 1.00 85.94 81 LEU A C 1
ATOM 619 O O . LEU A 1 81 ? 1.268 5.549 -3.736 1.00 85.94 81 LEU A O 1
ATOM 623 N N . VAL A 1 82 ? 0.892 6.947 -2.018 1.00 85.44 82 VAL A N 1
ATOM 624 C CA . VAL A 1 82 ? -0.323 7.551 -2.578 1.00 85.44 82 VAL A CA 1
ATOM 625 C C . VAL A 1 82 ? 0.008 8.383 -3.816 1.00 85.44 82 VAL A C 1
ATOM 627 O O . VAL A 1 82 ? -0.712 8.301 -4.809 1.00 85.44 82 VAL A O 1
ATOM 630 N N . GLU A 1 83 ? 1.114 9.130 -3.804 1.00 85.00 83 GLU A N 1
ATOM 631 C CA . GLU A 1 83 ? 1.609 9.854 -4.980 1.00 85.00 83 GLU A CA 1
ATOM 632 C C . GLU A 1 83 ? 1.964 8.908 -6.135 1.00 85.00 83 GLU A C 1
ATOM 634 O O . GLU A 1 83 ? 1.580 9.155 -7.287 1.00 85.00 83 GLU A O 1
ATOM 639 N N . ASP A 1 84 ? 2.650 7.801 -5.834 1.00 86.75 84 ASP A N 1
ATOM 640 C CA . ASP A 1 84 ? 3.025 6.800 -6.834 1.00 86.75 84 ASP A CA 1
ATOM 641 C C . ASP A 1 84 ? 1.814 6.008 -7.356 1.00 86.75 84 ASP A C 1
ATOM 643 O O . ASP A 1 84 ? 1.801 5.648 -8.527 1.00 86.75 84 ASP A O 1
ATOM 647 N N . LEU A 1 85 ? 0.762 5.808 -6.553 1.00 88.00 85 LEU A N 1
ATOM 648 C CA . LEU A 1 85 ? -0.521 5.265 -7.020 1.00 88.00 85 LEU A CA 1
ATOM 649 C C . LEU A 1 85 ? -1.293 6.276 -7.888 1.00 88.00 85 LEU A C 1
ATOM 651 O O . LEU A 1 85 ? -1.921 5.898 -8.875 1.00 88.00 85 LEU A O 1
ATOM 655 N N . ALA A 1 86 ? -1.280 7.564 -7.533 1.00 86.56 86 ALA A N 1
ATOM 656 C CA . ALA A 1 86 ? -2.031 8.594 -8.251 1.00 86.56 86 ALA A CA 1
ATOM 657 C C . ALA A 1 86 ? -1.434 8.907 -9.632 1.00 86.56 86 ALA A C 1
ATOM 659 O O . ALA A 1 86 ? -2.172 9.162 -10.594 1.00 86.56 86 ALA A O 1
ATOM 660 N N . SER A 1 87 ? -0.102 8.914 -9.721 1.00 84.00 87 SER A N 1
ATOM 661 C CA . SER A 1 87 ? 0.641 9.458 -10.865 1.00 84.00 87 SER A CA 1
ATOM 662 C C . SER A 1 87 ? 1.794 8.581 -11.360 1.00 84.00 87 SER A C 1
ATOM 664 O O . SER A 1 87 ? 2.305 8.809 -12.459 1.00 84.00 87 SER A O 1
ATOM 666 N N . GLY A 1 88 ? 2.205 7.583 -10.580 1.00 79.94 88 GLY A N 1
ATOM 667 C CA . GLY A 1 88 ? 3.310 6.695 -10.909 1.00 79.94 88 GLY A CA 1
ATOM 668 C C . GLY A 1 88 ? 2.866 5.476 -11.726 1.00 79.94 88 GLY A C 1
ATOM 669 O O . GLY A 1 88 ? 1.703 5.079 -11.712 1.00 79.94 88 GLY A O 1
ATOM 670 N N . PRO A 1 89 ? 3.793 4.844 -12.466 1.00 80.12 89 PRO A N 1
ATOM 671 C CA . PRO A 1 89 ? 3.494 3.638 -13.230 1.00 80.12 89 PRO A CA 1
ATOM 672 C C . PRO A 1 89 ? 3.609 2.356 -12.390 1.00 80.12 89 PRO A C 1
ATOM 674 O O . PRO A 1 89 ? 3.376 1.270 -12.919 1.00 80.12 89 PRO A O 1
ATOM 677 N N . ASN A 1 90 ? 4.063 2.446 -11.133 1.00 85.38 90 ASN A N 1
ATOM 678 C CA . ASN A 1 90 ? 4.523 1.282 -10.380 1.00 85.38 90 ASN A CA 1
ATOM 679 C C . ASN A 1 90 ? 3.481 0.700 -9.442 1.00 85.38 90 ASN A C 1
ATOM 681 O O . ASN A 1 90 ? 3.283 -0.513 -9.465 1.00 85.38 90 ASN A O 1
ATOM 685 N N . VAL A 1 91 ? 2.816 1.524 -8.641 1.00 87.94 91 VAL A N 1
ATOM 686 C CA . VAL A 1 91 ? 1.764 1.066 -7.733 1.00 87.94 91 VAL A CA 1
ATOM 687 C C . VAL A 1 91 ? 0.429 1.027 -8.475 1.00 87.94 91 VAL A C 1
ATOM 689 O O . VAL A 1 91 ? -0.007 2.027 -9.032 1.00 87.94 91 VAL A O 1
ATOM 692 N N . ILE A 1 92 ? -0.228 -0.136 -8.486 1.00 86.44 92 ILE A N 1
ATOM 693 C CA . ILE A 1 92 ? -1.543 -0.323 -9.130 1.00 86.44 92 ILE A CA 1
ATOM 694 C C . ILE A 1 92 ? -2.701 -0.365 -8.131 1.00 86.44 92 ILE A C 1
ATOM 696 O O . ILE A 1 92 ? -3.842 -0.102 -8.505 1.00 86.44 92 ILE A O 1
ATOM 700 N N . ALA A 1 93 ? -2.414 -0.692 -6.871 1.00 87.75 93 ALA A N 1
ATOM 701 C CA . ALA A 1 93 ? -3.369 -0.628 -5.775 1.00 87.75 93 ALA A CA 1
ATOM 702 C C . ALA A 1 93 ? -2.642 -0.506 -4.432 1.00 87.75 93 ALA A C 1
ATOM 704 O O . ALA A 1 93 ? -1.535 -1.030 -4.269 1.00 87.75 93 ALA A O 1
ATOM 705 N N . LEU A 1 94 ? -3.301 0.134 -3.466 1.00 87.50 94 LEU A N 1
ATOM 706 C CA . LEU A 1 94 ? -2.880 0.155 -2.066 1.00 87.50 94 LEU A CA 1
ATOM 707 C C . LEU A 1 94 ? -3.936 -0.495 -1.171 1.00 87.50 94 LEU A C 1
ATOM 709 O O . LEU A 1 94 ? -5.133 -0.328 -1.402 1.00 87.50 94 LEU A O 1
ATOM 713 N N . ALA A 1 95 ? -3.498 -1.206 -0.137 1.00 87.00 95 ALA A N 1
ATOM 714 C CA . ALA A 1 95 ? -4.348 -1.642 0.965 1.00 87.00 95 ALA A CA 1
ATOM 715 C C . ALA A 1 95 ? -4.179 -0.679 2.146 1.00 87.00 95 ALA A C 1
ATOM 717 O O . ALA A 1 95 ? -3.191 -0.757 2.878 1.00 87.00 95 ALA A O 1
ATOM 718 N N . ASP A 1 96 ? -5.152 0.211 2.342 1.00 85.00 96 ASP A N 1
ATOM 719 C CA . ASP A 1 96 ? -5.209 1.080 3.514 1.00 85.00 96 ASP A CA 1
ATOM 720 C C . ASP A 1 96 ? -5.610 0.269 4.755 1.00 85.00 96 ASP A C 1
ATOM 722 O O . ASP A 1 96 ? -6.722 -0.274 4.789 1.00 85.00 96 ASP A O 1
ATOM 726 N N . PRO A 1 97 ? -4.757 0.200 5.793 1.00 81.12 97 PRO A N 1
ATOM 727 C CA . PRO A 1 97 ? -5.081 -0.485 7.039 1.00 81.12 97 PRO A CA 1
ATOM 728 C C . PRO A 1 97 ? -6.214 0.175 7.843 1.00 81.12 97 PRO A C 1
ATOM 730 O O . PRO A 1 97 ? -6.705 -0.449 8.780 1.00 81.12 97 PRO A O 1
ATOM 733 N N . GLN A 1 98 ? -6.648 1.397 7.512 1.00 81.00 98 GLN A N 1
ATOM 734 C CA . GLN A 1 98 ? -7.727 2.117 8.202 1.00 81.00 98 GLN A CA 1
ATOM 735 C C . GLN A 1 98 ? -7.404 2.370 9.688 1.00 81.00 98 GLN A C 1
ATOM 737 O O . GLN A 1 98 ? -8.221 2.128 10.581 1.00 81.00 98 GLN A O 1
ATOM 742 N N . LEU A 1 99 ? -6.197 2.884 9.973 1.00 80.38 99 LEU A N 1
ATOM 743 C CA . LEU A 1 99 ? -5.696 3.097 11.345 1.00 80.38 99 LEU A CA 1
ATOM 744 C C . LEU A 1 99 ? -6.631 3.951 12.215 1.00 80.38 99 LEU A C 1
ATOM 746 O O . LEU A 1 99 ? -6.746 3.702 13.416 1.00 80.38 99 LEU A O 1
ATOM 750 N N . TYR A 1 100 ? -7.328 4.923 11.619 1.00 78.06 100 TYR A N 1
ATOM 751 C CA . TYR A 1 100 ? -8.337 5.711 12.328 1.00 78.06 100 TYR A CA 1
ATOM 752 C C . TYR A 1 100 ? -9.464 4.828 12.879 1.00 78.06 100 TYR A C 1
ATOM 754 O O . TYR A 1 100 ? -9.758 4.882 14.072 1.00 78.06 100 TYR A O 1
ATOM 762 N N . MET A 1 101 ? -10.051 3.970 12.037 1.00 80.06 101 MET A N 1
ATOM 763 C CA . MET A 1 101 ? -11.137 3.069 12.432 1.00 80.06 101 MET A CA 1
ATOM 764 C C . MET A 1 101 ? -10.672 2.059 13.479 1.00 80.06 101 MET A C 1
ATOM 766 O O . MET A 1 101 ? -11.396 1.798 14.438 1.00 80.06 101 MET A O 1
ATOM 770 N N . GLN A 1 102 ? -9.442 1.548 13.354 1.00 85.25 102 GLN A N 1
ATOM 771 C CA . GLN A 1 102 ? -8.847 0.677 14.371 1.00 85.25 102 GLN A CA 1
ATOM 772 C C . GLN A 1 102 ? -8.753 1.381 15.736 1.00 85.25 102 GLN A C 1
ATOM 774 O O . GLN A 1 102 ? -9.170 0.823 16.754 1.00 85.25 102 GLN A O 1
ATOM 779 N N . GLY A 1 103 ? -8.261 2.625 15.766 1.00 83.62 103 GLY A N 1
ATOM 780 C CA . GLY A 1 103 ? -8.182 3.428 16.988 1.00 83.62 103 GLY A CA 1
ATOM 781 C C . GLY A 1 103 ? -9.558 3.776 17.564 1.00 83.62 103 GLY A C 1
ATOM 782 O O . GLY A 1 103 ? -9.784 3.630 18.768 1.00 83.62 103 GLY A O 1
ATOM 783 N N . TYR A 1 104 ? -10.499 4.176 16.706 1.00 84.25 104 TYR A N 1
ATOM 784 C CA . TYR A 1 104 ? -11.875 4.477 17.091 1.00 84.25 104 TYR A CA 1
ATOM 785 C C . TYR A 1 104 ? -12.557 3.260 17.725 1.00 84.25 104 TYR A C 1
ATOM 787 O O . TYR A 1 104 ? -13.086 3.361 18.834 1.00 84.25 104 TYR A O 1
ATOM 795 N N . PHE A 1 105 ? -12.499 2.095 17.071 1.00 86.12 105 PHE A N 1
ATOM 796 C CA . PHE A 1 105 ? -13.085 0.863 17.594 1.00 86.12 105 PHE A CA 1
ATOM 797 C C . PHE A 1 105 ? -12.444 0.438 18.912 1.00 86.12 105 PHE A C 1
ATOM 799 O O . PHE A 1 105 ? -13.169 0.060 19.832 1.00 86.12 105 PHE A O 1
ATOM 806 N N . ALA A 1 106 ? -11.122 0.564 19.057 1.00 88.00 106 ALA A N 1
ATOM 807 C CA . ALA A 1 106 ? -10.449 0.264 20.317 1.00 88.00 106 ALA A CA 1
ATOM 808 C C . ALA A 1 106 ? -11.013 1.101 21.482 1.00 88.00 106 ALA A C 1
ATOM 810 O O . ALA A 1 106 ? -11.367 0.557 22.531 1.00 88.00 106 ALA A O 1
ATOM 811 N N . VAL A 1 107 ? -11.165 2.416 21.292 1.00 88.56 107 VAL A N 1
ATOM 812 C CA . VAL A 1 107 ? -11.720 3.311 22.321 1.00 88.56 107 VAL A CA 1
ATOM 813 C C . VAL A 1 107 ? -13.209 3.044 22.555 1.00 88.56 107 VAL A C 1
ATOM 815 O O . VAL A 1 107 ? -13.642 2.959 23.706 1.00 88.56 107 VAL A O 1
ATOM 818 N N . ALA A 1 108 ? -13.998 2.876 21.493 1.00 87.12 108 ALA A N 1
ATOM 819 C CA . ALA A 1 108 ? -15.432 2.618 21.591 1.00 87.12 108 ALA A CA 1
ATOM 820 C C . ALA A 1 108 ? -15.726 1.319 22.360 1.00 87.12 108 ALA A C 1
ATOM 822 O O . ALA A 1 108 ? -16.554 1.317 23.273 1.00 87.12 108 ALA A O 1
ATOM 823 N N . MET A 1 109 ? -14.999 0.236 22.068 1.00 88.62 109 MET A N 1
ATOM 824 C CA . MET A 1 109 ? -15.135 -1.039 22.780 1.00 88.62 109 MET A CA 1
ATOM 825 C C . MET A 1 109 ? -14.767 -0.914 24.262 1.00 88.62 109 MET A C 1
ATOM 827 O O . MET A 1 109 ? -15.485 -1.434 25.119 1.00 88.62 109 MET A O 1
ATOM 831 N N . LEU A 1 110 ? -13.695 -0.180 24.584 1.00 90.31 110 LEU A N 1
ATOM 832 C CA . LEU A 1 110 ? -13.319 0.096 25.974 1.00 90.31 110 LEU A CA 1
ATOM 833 C C . LEU A 1 110 ? -14.414 0.870 26.719 1.00 90.31 110 LEU A C 1
ATOM 835 O O . LEU A 1 110 ? -14.707 0.561 27.876 1.00 90.31 110 LEU A O 1
ATOM 839 N N . LEU A 1 111 ? -15.046 1.851 26.070 1.00 90.81 111 LEU A N 1
ATOM 840 C CA . LEU A 1 111 ? -16.151 2.612 26.656 1.00 90.81 111 LEU A CA 1
ATOM 841 C C . LEU A 1 111 ? -17.393 1.744 26.884 1.00 90.81 111 LEU A C 1
ATOM 843 O O . LEU A 1 111 ? -18.001 1.834 27.952 1.00 90.81 111 LEU A O 1
ATOM 847 N N . VAL A 1 112 ? -17.747 0.876 25.932 1.00 90.56 112 VAL A N 1
ATOM 848 C CA . VAL A 1 112 ? -18.852 -0.084 26.092 1.00 90.56 112 VAL A CA 1
ATOM 849 C C . VAL A 1 112 ? -18.585 -1.000 27.282 1.00 90.56 112 VAL A C 1
ATOM 851 O O . VAL A 1 112 ? -19.439 -1.105 28.166 1.00 90.56 112 VAL A O 1
ATOM 854 N N . GLN A 1 113 ? -17.388 -1.584 27.373 1.00 93.12 113 GLN A N 1
ATOM 855 C CA . GLN A 1 113 ? -17.022 -2.455 28.489 1.00 93.12 113 GLN A CA 1
ATOM 856 C C . GLN A 1 113 ? -17.055 -1.719 29.827 1.00 93.12 113 GLN A C 1
ATOM 858 O O . GLN A 1 113 ? -17.579 -2.250 30.806 1.00 93.12 113 GLN A O 1
ATOM 863 N N . LYS A 1 114 ? -16.545 -0.486 29.876 1.00 94.50 114 LYS A N 1
ATOM 864 C CA . LYS A 1 114 ? -16.547 0.329 31.093 1.00 94.50 114 LYS A CA 1
ATOM 865 C C . LYS A 1 114 ? -17.963 0.670 31.568 1.00 94.50 114 LYS A C 1
ATOM 867 O O . LYS A 1 114 ? -18.208 0.643 32.769 1.00 94.50 114 LYS A O 1
ATOM 872 N N . ASN A 1 115 ? -18.873 0.999 30.651 1.00 95.31 115 ASN A N 1
ATOM 873 C CA . ASN A 1 115 ? -20.210 1.492 30.997 1.00 95.31 115 ASN A CA 1
ATOM 874 C C . ASN A 1 115 ? -21.248 0.380 31.193 1.00 95.31 115 ASN A C 1
ATOM 876 O O . ASN A 1 115 ? -22.216 0.577 31.922 1.00 95.31 115 ASN A O 1
ATOM 880 N N . THR A 1 116 ? -21.073 -0.772 30.543 1.00 94.75 116 THR A N 1
ATOM 881 C CA . THR A 1 116 ? -22.069 -1.863 30.548 1.00 94.75 116 THR A CA 1
ATOM 882 C C . THR A 1 116 ? -21.567 -3.139 31.224 1.00 94.75 116 THR A C 1
ATOM 884 O O . THR A 1 116 ? -22.361 -4.027 31.524 1.00 94.75 116 THR A O 1
ATOM 887 N N . GLY A 1 117 ? -20.253 -3.271 31.437 1.00 92.75 117 GLY A N 1
ATOM 888 C CA . GLY A 1 117 ? -19.613 -4.518 31.865 1.00 92.75 117 GLY A CA 1
ATOM 889 C C . GLY A 1 117 ? -19.506 -5.582 30.764 1.00 92.75 117 GLY A C 1
ATOM 890 O O . GLY A 1 117 ? -18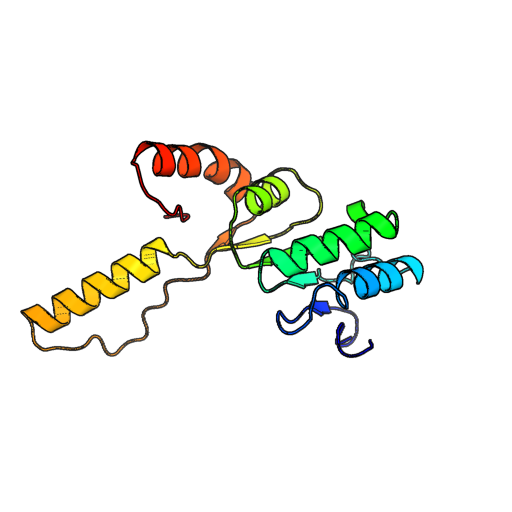.898 -6.628 30.992 1.00 92.75 117 GLY A O 1
ATOM 891 N N . GLN A 1 118 ? -20.061 -5.338 29.572 1.00 91.19 118 GLN A N 1
ATOM 892 C CA . GLN A 1 118 ? -20.063 -6.289 28.463 1.00 91.19 118 GLN A CA 1
ATOM 893 C C . GLN A 1 118 ? -18.849 -6.098 27.554 1.00 91.19 118 GLN A C 1
ATOM 895 O O . GLN A 1 118 ? -18.459 -4.979 27.231 1.00 91.19 118 GLN A O 1
ATOM 900 N N . ARG A 1 119 ? -18.261 -7.207 27.101 1.00 86.69 119 ARG A N 1
ATOM 901 C CA . ARG A 1 119 ? -17.263 -7.192 26.026 1.00 86.69 119 ARG A CA 1
ATOM 902 C C . ARG A 1 119 ? -17.970 -7.360 24.689 1.00 86.69 119 ARG A C 1
ATOM 904 O O . ARG A 1 119 ? -18.840 -8.221 24.572 1.00 86.69 119 ARG A O 1
ATOM 911 N N . VAL A 1 120 ? -17.556 -6.585 23.691 1.00 80.88 120 VAL A N 1
ATOM 912 C CA . VAL A 1 120 ? -17.889 -6.876 22.293 1.00 80.88 120 VAL A CA 1
ATOM 913 C C . VAL A 1 120 ? -17.173 -8.181 21.935 1.00 80.88 120 VAL A C 1
ATOM 915 O O . VAL A 1 120 ? -15.961 -8.274 22.116 1.00 80.88 120 VAL A O 1
ATOM 918 N N . GLN A 1 121 ? -17.930 -9.217 21.562 1.00 75.94 121 GLN A N 1
ATOM 919 C CA . GLN A 1 121 ? -17.389 -10.560 21.291 1.00 75.94 121 GLN A CA 1
ATOM 920 C C . GLN A 1 121 ? -17.078 -10.803 19.812 1.00 75.94 121 GLN A C 1
ATOM 922 O O . GLN A 1 121 ? -16.461 -11.811 19.488 1.00 75.94 121 GLN A O 1
ATOM 927 N N . GLU A 1 122 ? -17.517 -9.910 18.929 1.00 79.94 122 GLU A N 1
ATOM 928 C CA . GLU A 1 122 ? -17.285 -10.033 17.494 1.00 79.94 122 GLU A CA 1
ATOM 929 C C . GLU A 1 122 ? -15.996 -9.320 17.095 1.00 79.94 122 GLU A C 1
ATOM 931 O O . GLU A 1 122 ? -15.705 -8.217 17.570 1.00 79.94 122 GLU A O 1
ATOM 936 N N . ASP A 1 123 ? -15.248 -9.950 16.190 1.00 79.88 123 ASP A N 1
ATOM 937 C CA . ASP A 1 123 ? -14.095 -9.331 15.554 1.00 79.88 123 ASP A CA 1
ATOM 938 C C . ASP A 1 123 ? -14.578 -8.170 14.679 1.00 79.88 123 ASP A C 1
ATOM 940 O O . ASP A 1 123 ? -15.194 -8.359 13.626 1.00 79.88 123 ASP A O 1
ATOM 944 N N . LEU A 1 124 ? -14.304 -6.943 15.123 1.00 78.88 124 LEU A N 1
ATOM 945 C CA . LEU A 1 124 ? -14.577 -5.753 14.329 1.00 78.88 124 LEU A CA 1
ATOM 946 C C . LEU A 1 124 ? -13.550 -5.658 13.207 1.00 78.88 124 LEU A C 1
ATOM 948 O O . LEU A 1 124 ? -12.373 -5.374 13.432 1.00 78.88 124 LEU A O 1
ATOM 952 N N . ASN A 1 125 ? -14.014 -5.875 11.981 1.00 80.06 125 ASN A N 1
ATOM 953 C CA . ASN A 1 125 ? -13.181 -5.719 10.806 1.00 80.06 125 ASN A CA 1
ATOM 954 C C . ASN A 1 125 ? -13.116 -4.237 10.395 1.00 80.06 125 ASN A C 1
ATOM 956 O O . ASN A 1 125 ? -14.100 -3.672 9.920 1.00 80.06 125 ASN A O 1
ATOM 960 N N . ALA A 1 126 ? -11.954 -3.612 10.595 1.00 78.00 126 ALA A N 1
ATOM 961 C CA . ALA A 1 126 ? -11.700 -2.226 10.209 1.00 78.00 126 ALA A CA 1
ATOM 962 C C . ALA A 1 126 ? -11.160 -2.075 8.776 1.00 78.00 126 ALA A C 1
ATOM 964 O O . ALA A 1 126 ? -11.097 -0.953 8.288 1.00 78.00 126 ALA A O 1
ATOM 965 N N . GLY A 1 127 ? -10.758 -3.157 8.099 1.00 75.75 127 GLY A N 1
ATOM 966 C CA . GLY A 1 127 ? -10.100 -3.065 6.797 1.00 75.75 127 GLY A CA 1
ATOM 967 C C . GLY A 1 127 ? -9.395 -4.354 6.337 1.00 75.75 127 GLY A C 1
ATOM 968 O O . GLY A 1 127 ? -9.528 -5.403 6.963 1.00 75.75 127 GLY A O 1
ATOM 969 N N . PRO A 1 128 ? -8.615 -4.297 5.242 1.00 83.12 128 PRO A N 1
ATOM 970 C CA . PRO A 1 128 ? -8.167 -3.080 4.569 1.00 83.12 128 PRO A CA 1
ATOM 971 C C . PRO A 1 128 ? -9.213 -2.473 3.626 1.00 83.12 128 PRO A C 1
ATOM 973 O O . PRO A 1 128 ? -10.078 -3.172 3.097 1.00 83.12 128 PRO A O 1
ATOM 976 N N . LYS A 1 129 ? -9.086 -1.168 3.365 1.00 84.06 129 LYS A N 1
ATOM 977 C CA . LYS A 1 129 ? -9.754 -0.500 2.243 1.00 84.06 129 LYS A CA 1
ATOM 978 C C . LYS A 1 129 ? -8.807 -0.478 1.048 1.00 84.06 129 LYS A C 1
ATOM 980 O O . LYS A 1 129 ? -7.692 0.023 1.144 1.00 84.06 129 LYS A O 1
ATOM 985 N N . TRP A 1 130 ? -9.257 -1.002 -0.083 1.00 86.38 130 TRP A N 1
ATOM 986 C CA . TRP A 1 130 ? -8.487 -0.945 -1.321 1.00 86.38 130 TRP A CA 1
ATOM 987 C C . TRP A 1 130 ? -8.590 0.442 -1.948 1.00 86.38 130 TRP A C 1
ATOM 989 O O . TRP A 1 130 ? -9.693 0.964 -2.103 1.00 86.38 130 TRP A O 1
ATOM 999 N N . LEU A 1 131 ? -7.445 1.014 -2.306 1.00 85.06 131 LEU A N 1
ATOM 1000 C CA . LEU A 1 131 ? -7.339 2.263 -3.048 1.00 85.06 131 LEU A CA 1
ATOM 1001 C C . LEU A 1 131 ? -6.804 1.971 -4.447 1.00 85.06 131 LEU A C 1
ATOM 1003 O O . LEU A 1 131 ? -5.802 1.269 -4.605 1.00 85.06 131 LEU A O 1
ATOM 1007 N N . ASN A 1 132 ? -7.457 2.541 -5.452 1.00 86.94 132 ASN A N 1
ATOM 1008 C CA . ASN A 1 132 ? -6.980 2.577 -6.831 1.00 86.94 132 ASN A CA 1
ATOM 1009 C C . ASN A 1 132 ? -6.513 3.995 -7.217 1.00 86.94 132 ASN A C 1
ATOM 1011 O O . ASN A 1 132 ? -6.549 4.929 -6.415 1.00 86.94 132 ASN A O 1
ATOM 1015 N N . GLN A 1 133 ? -6.081 4.168 -8.466 1.00 85.88 133 GLN A N 1
ATOM 1016 C CA . GLN A 1 133 ? -5.595 5.454 -8.969 1.00 85.88 133 GLN A CA 1
ATOM 1017 C C . GLN A 1 133 ? -6.641 6.580 -8.871 1.00 85.88 133 GLN A C 1
ATOM 1019 O O . GLN A 1 133 ? -6.292 7.711 -8.536 1.00 85.88 133 GLN A O 1
ATOM 1024 N N . THR A 1 134 ? -7.920 6.287 -9.127 1.00 84.19 134 THR A N 1
ATOM 1025 C CA . THR A 1 134 ? -9.01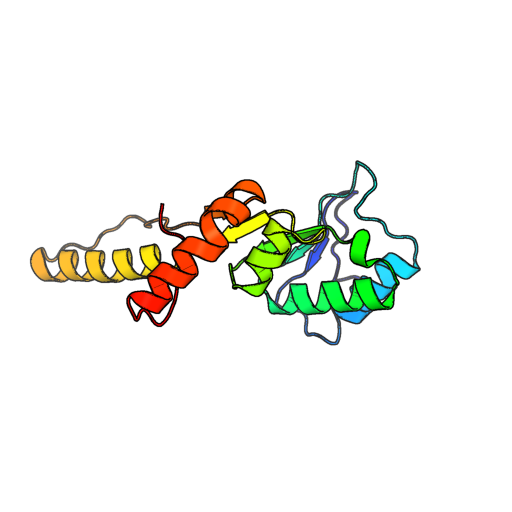1 7.263 -8.986 1.00 84.19 134 THR A CA 1
ATOM 1026 C C . THR A 1 134 ? -9.189 7.679 -7.529 1.00 84.19 134 THR A C 1
ATOM 1028 O O . THR A 1 134 ? -9.275 8.876 -7.252 1.00 84.19 134 THR A O 1
ATOM 1031 N N . ASP A 1 135 ? -9.168 6.721 -6.598 1.00 81.38 135 ASP A N 1
ATOM 1032 C CA . ASP A 1 135 ? -9.250 7.009 -5.163 1.00 81.38 135 ASP A CA 1
ATOM 1033 C C . ASP A 1 135 ? -8.068 7.873 -4.715 1.00 81.38 135 ASP A C 1
ATOM 1035 O O . ASP A 1 135 ? -8.260 8.864 -4.020 1.00 81.38 135 ASP A O 1
ATOM 1039 N N . ALA A 1 136 ? -6.848 7.551 -5.152 1.00 79.56 136 ALA A N 1
ATOM 1040 C CA . ALA A 1 136 ? -5.641 8.292 -4.791 1.00 79.56 136 ALA A CA 1
ATOM 1041 C C . ALA A 1 136 ? -5.646 9.734 -5.323 1.00 79.56 136 ALA A C 1
ATOM 1043 O O . ALA A 1 136 ? -5.306 10.663 -4.588 1.00 79.56 136 ALA A O 1
ATOM 1044 N N . GLN A 1 137 ? -6.091 9.941 -6.566 1.00 80.62 137 GLN A N 1
ATOM 1045 C CA . GLN A 1 137 ? -6.225 11.276 -7.161 1.00 80.62 137 GLN A CA 1
ATOM 1046 C C . GLN A 1 137 ? -7.261 12.140 -6.432 1.00 80.62 137 GLN A C 1
ATOM 1048 O O . GLN A 1 137 ? -7.083 13.351 -6.318 1.00 80.62 137 GLN A O 1
ATOM 1053 N N . GLN A 1 138 ? -8.332 11.528 -5.924 1.00 72.25 138 GLN A N 1
ATOM 1054 C CA . GLN A 1 138 ? -9.387 12.236 -5.198 1.00 72.25 138 GLN A CA 1
ATOM 1055 C C . GLN A 1 138 ? -9.059 12.433 -3.713 1.00 72.25 138 GLN A C 1
ATOM 1057 O O . GLN A 1 138 ? -9.437 13.447 -3.127 1.00 72.25 138 GLN A O 1
ATOM 1062 N N . ALA A 1 139 ? -8.360 11.482 -3.093 1.00 62.06 139 ALA A N 1
ATOM 1063 C CA . ALA A 1 139 ? -8.202 11.419 -1.646 1.00 62.06 139 ALA A CA 1
ATOM 1064 C C . ALA A 1 139 ? -6.817 11.853 -1.129 1.00 62.06 139 ALA A C 1
ATOM 1066 O O . ALA A 1 139 ? -6.730 12.238 0.035 1.00 62.06 139 ALA A O 1
ATOM 1067 N N . GLY A 1 140 ? -5.758 11.844 -1.950 1.00 58.09 140 GLY A N 1
ATOM 1068 C CA . GLY A 1 140 ? -4.375 12.055 -1.494 1.00 58.09 140 GLY A CA 1
ATOM 1069 C C . GLY A 1 140 ? -4.061 13.470 -0.993 1.00 58.09 140 GLY A C 1
ATOM 1070 O O . GLY A 1 140 ? -3.669 13.644 0.158 1.00 58.09 140 GLY A O 1
ATOM 1071 N N . ALA A 1 141 ? -4.277 14.499 -1.818 1.00 53.44 141 ALA A N 1
ATOM 1072 C CA . ALA A 1 141 ? -3.860 15.865 -1.473 1.00 53.44 141 ALA A CA 1
ATOM 1073 C C . ALA A 1 141 ? -4.816 16.564 -0.488 1.00 53.44 141 ALA A C 1
ATOM 1075 O O . ALA A 1 141 ? -4.383 17.228 0.447 1.00 53.44 141 ALA A O 1
ATOM 1076 N N . ALA A 1 142 ? -6.131 16.405 -0.660 1.00 56.22 142 ALA A N 1
ATOM 1077 C CA . ALA A 1 142 ? -7.109 17.152 0.133 1.00 56.22 142 ALA A CA 1
ATOM 1078 C C . ALA A 1 142 ? -7.245 16.639 1.580 1.00 56.22 142 ALA A C 1
ATOM 1080 O O . ALA A 1 142 ? -7.469 17.434 2.492 1.00 56.22 142 ALA A O 1
ATOM 1081 N N . ARG A 1 143 ? -7.113 15.325 1.820 1.00 61.97 143 ARG A N 1
ATOM 1082 C CA . ARG A 1 143 ? -7.321 14.740 3.159 1.00 61.97 143 ARG A CA 1
ATOM 1083 C C . ARG A 1 143 ? -6.071 14.708 4.012 1.00 61.97 143 ARG A C 1
ATOM 1085 O O . ARG A 1 143 ? -6.175 14.960 5.209 1.00 61.97 143 ARG A O 1
ATOM 1092 N N . HIS A 1 144 ? -4.912 14.433 3.421 1.00 58.75 144 HIS A N 1
ATOM 1093 C CA . HIS A 1 144 ? -3.654 14.533 4.150 1.00 58.75 144 HIS A CA 1
ATOM 1094 C C . HIS A 1 144 ? -3.454 15.968 4.658 1.00 58.75 144 HIS A C 1
ATOM 1096 O O . HIS A 1 144 ? -3.131 16.173 5.827 1.00 58.75 144 HIS A O 1
ATOM 1102 N N . GLU A 1 145 ? -3.786 16.956 3.823 1.00 59.97 145 GLU A N 1
ATOM 1103 C CA . GLU A 1 145 ? -3.732 18.363 4.206 1.00 59.97 145 GLU A CA 1
ATOM 1104 C C . GLU A 1 145 ? -4.806 18.744 5.232 1.00 59.97 145 GLU A C 1
ATOM 1106 O O . GLU A 1 145 ? -4.503 19.438 6.201 1.00 59.97 145 GLU A O 1
ATOM 1111 N N . ALA A 1 146 ? -6.039 18.236 5.112 1.00 62.72 146 ALA A N 1
ATOM 1112 C CA . ALA A 1 146 ? -7.074 18.442 6.131 1.00 62.72 146 ALA A CA 1
ATOM 1113 C C . ALA A 1 146 ? -6.683 17.846 7.497 1.00 62.72 146 ALA A C 1
ATOM 1115 O O . ALA A 1 146 ? -6.892 18.470 8.537 1.00 62.72 146 ALA A O 1
ATOM 1116 N N . CYS A 1 147 ? -6.074 16.662 7.497 1.00 65.00 147 CYS A N 1
ATOM 1117 C CA . CYS A 1 147 ? -5.631 15.964 8.696 1.00 65.00 147 CYS A CA 1
ATOM 1118 C C . CYS A 1 147 ? -4.417 16.648 9.359 1.00 65.00 147 CYS A C 1
ATOM 1120 O O . CYS A 1 147 ? -4.443 16.886 10.570 1.00 65.00 147 CYS A O 1
ATOM 1122 N N . LYS A 1 148 ? -3.413 17.069 8.569 1.00 63.75 148 LYS A N 1
ATOM 1123 C CA . LYS A 1 148 ? -2.305 17.925 9.036 1.00 63.75 148 LYS A CA 1
ATOM 1124 C C . LYS A 1 148 ? -2.823 19.248 9.610 1.00 63.75 148 LYS A C 1
ATOM 1126 O O . LYS A 1 148 ? -2.418 19.638 10.703 1.00 63.75 148 LYS A O 1
ATOM 1131 N N . THR A 1 149 ? -3.756 19.908 8.920 1.00 66.88 149 THR A N 1
ATOM 1132 C CA . THR A 1 149 ? -4.349 21.190 9.355 1.00 66.88 149 THR A CA 1
ATOM 1133 C C . THR A 1 149 ? -5.133 21.046 10.660 1.00 66.88 149 THR A C 1
ATOM 1135 O O . THR A 1 149 ? -5.125 21.950 11.493 1.00 66.88 149 THR A O 1
ATOM 1138 N N . ALA A 1 150 ? -5.775 19.898 10.876 1.00 66.94 150 ALA A N 1
ATOM 1139 C CA . ALA A 1 150 ? -6.476 19.582 12.117 1.00 66.94 150 ALA A CA 1
ATOM 1140 C C . ALA A 1 150 ? -5.542 19.142 13.267 1.00 66.94 150 ALA A C 1
ATOM 1142 O O . ALA A 1 150 ? -6.012 18.923 14.383 1.00 66.94 150 ALA A O 1
ATOM 1143 N N . GLY A 1 151 ? -4.226 19.048 13.030 1.00 67.12 151 GLY A N 1
ATOM 1144 C CA . GLY A 1 151 ? -3.225 18.738 14.054 1.00 67.12 151 GLY A CA 1
ATOM 1145 C C . GLY A 1 151 ? -3.125 17.256 14.416 1.00 67.12 151 GLY A C 1
ATOM 1146 O O . GLY A 1 151 ? -2.567 16.921 15.463 1.00 67.12 151 GLY A O 1
ATOM 1147 N N . TYR A 1 152 ? -3.658 16.359 13.582 1.00 59.56 152 TYR A N 1
ATOM 1148 C CA . TYR A 1 152 ? -3.546 14.926 13.824 1.00 59.56 152 TYR A CA 1
ATOM 1149 C C . TYR A 1 152 ? -2.132 14.425 13.478 1.00 59.56 152 TYR A C 1
ATOM 1151 O O . TYR A 1 152 ? -1.614 14.730 12.404 1.00 59.56 152 TYR A O 1
ATOM 1159 N N . PRO A 1 153 ? -1.495 13.630 14.359 1.00 51.00 153 PRO A N 1
ATOM 1160 C CA . PRO A 1 153 ? -0.139 13.125 14.140 1.00 51.00 153 PRO A CA 1
ATOM 1161 C C . PRO A 1 153 ? -0.070 11.972 13.125 1.00 51.00 153 PRO A C 1
ATOM 1163 O O . PRO A 1 153 ? 1.019 11.624 12.676 1.00 51.00 153 PRO A O 1
ATOM 1166 N N . VAL A 1 154 ? -1.210 11.358 12.788 1.00 53.53 154 VAL A N 1
ATOM 1167 C CA . VAL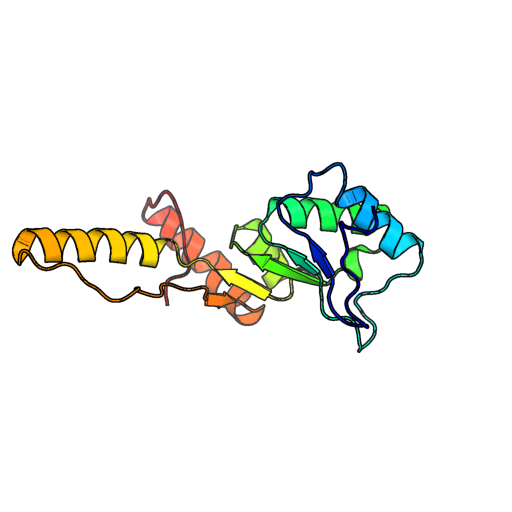 A 1 154 ? -1.333 10.243 11.840 1.00 53.53 154 VAL A CA 1
ATOM 1168 C C . VAL A 1 154 ? -2.595 10.455 11.012 1.00 53.53 154 VAL A C 1
ATOM 1170 O O . VAL A 1 154 ? -3.659 10.717 11.572 1.00 53.53 154 VAL A O 1
ATOM 1173 N N . CYS A 1 155 ? -2.476 10.315 9.694 1.00 54.47 155 CYS A N 1
ATOM 1174 C CA . CYS A 1 155 ? -3.572 10.498 8.748 1.00 54.47 155 CYS A CA 1
ATOM 1175 C C . CYS A 1 155 ? -3.930 9.164 8.095 1.00 54.47 155 CYS A C 1
ATOM 1177 O O . CYS A 1 155 ? -3.060 8.503 7.538 1.00 54.47 155 CYS A O 1
ATOM 1179 N N . GLY A 1 156 ? -5.202 8.770 8.183 1.00 52.84 156 GLY A N 1
ATOM 1180 C CA . GLY A 1 156 ? -5.767 7.613 7.479 1.00 52.84 156 GLY A CA 1
ATOM 1181 C C . GLY A 1 156 ? -6.870 8.048 6.512 1.00 52.84 156 GLY A C 1
ATOM 1182 O O . GLY A 1 156 ? -7.365 9.174 6.609 1.00 52.84 156 GLY A O 1
ATOM 1183 N N . PHE A 1 157 ? -7.276 7.181 5.580 1.00 47.12 157 PHE A N 1
ATOM 1184 C CA . PHE A 1 157 ? -8.404 7.488 4.701 1.00 47.12 157 PHE A CA 1
ATOM 1185 C C . PHE A 1 157 ? -9.708 7.116 5.408 1.00 47.12 157 PHE A C 1
ATOM 1187 O O . PHE A 1 157 ? -10.096 5.958 5.416 1.00 47.12 157 PHE A O 1
ATOM 1194 N N . GLU A 1 158 ? -10.444 8.070 5.968 1.00 48.19 158 GLU A N 1
ATOM 1195 C CA . GLU A 1 158 ? -11.831 7.793 6.384 1.00 48.19 158 GLU A CA 1
ATOM 1196 C C . GLU A 1 158 ? -12.742 7.631 5.152 1.00 48.19 158 GLU A C 1
ATOM 1198 O O . GLU A 1 158 ? -12.396 8.065 4.055 1.00 48.19 158 GLU A O 1
ATOM 1203 N N . THR A 1 159 ? -13.882 6.953 5.258 1.00 46.47 159 THR A N 1
ATOM 1204 C CA . THR A 1 159 ? -14.885 6.920 4.173 1.00 46.47 159 THR A CA 1
ATOM 1205 C C . THR A 1 159 ? -15.600 8.251 4.074 1.00 46.47 159 THR A C 1
ATOM 1207 O O . THR A 1 159 ? -16.254 8.623 5.068 1.00 46.47 159 THR A O 1
#

Radius of gyration: 18.71 Å; chains: 1; bounding box: 42×43×52 Å